Protein AF-A0AAU2K1V7-F1 (afdb_monomer_lite)

Organism: NCBI:txid2903617

pLDDT: mean 83.14, std 9.16, range [49.84, 91.5]

Foldseek 3Di:
DFDWQWWAFPVGDIDTHGLVVCLVCVVVVVVVLVVVVVCVVVVGTPDRPVVNVVSVVVSVVVVVVVCCVVVVPD

Structure (mmCIF, N/CA/C/O backbone):
data_AF-A0AAU2K1V7-F1
#
_entry.id   AF-A0AAU2K1V7-F1
#
loop_
_atom_site.group_PDB
_atom_site.id
_atom_site.type_symbol
_atom_site.label_atom_id
_atom_site.label_alt_id
_atom_site.label_comp_id
_atom_site.label_asym_id
_atom_site.label_entity_id
_atom_site.label_seq_id
_atom_site.pdbx_PDB_ins_code
_atom_site.Cartn_x
_atom_site.Cartn_y
_atom_site.Cartn_z
_atom_site.occupancy
_atom_site.B_iso_or_equiv
_atom_site.auth_seq_id
_atom_site.auth_comp_id
_atom_site.auth_asym_id
_atom_site.auth_atom_id
_atom_site.pdbx_PDB_model_num
ATOM 1 N N . MET A 1 1 ? 16.815 9.477 4.425 1.00 49.84 1 MET A N 1
ATOM 2 C CA . MET A 1 1 ? 15.618 9.402 5.288 1.00 49.84 1 MET A CA 1
ATOM 3 C C . MET A 1 1 ? 14.483 8.807 4.474 1.00 49.84 1 MET A C 1
ATOM 5 O O . MET A 1 1 ? 14.109 9.406 3.473 1.00 49.84 1 MET A O 1
ATOM 9 N N . ALA A 1 2 ? 14.004 7.610 4.815 1.00 61.97 2 ALA A N 1
ATOM 10 C CA . ALA A 1 2 ? 12.810 7.052 4.182 1.00 61.97 2 ALA A CA 1
ATOM 11 C C . ALA A 1 2 ? 11.582 7.556 4.951 1.00 61.97 2 ALA A C 1
ATOM 13 O O . ALA A 1 2 ? 11.477 7.333 6.155 1.00 61.97 2 ALA A O 1
ATOM 14 N N . GLN A 1 3 ? 10.689 8.281 4.278 1.00 75.81 3 GLN A N 1
ATOM 15 C CA . GLN A 1 3 ? 9.431 8.716 4.878 1.00 75.81 3 GLN A CA 1
ATOM 16 C C . GLN A 1 3 ? 8.515 7.500 5.009 1.00 75.81 3 GLN A C 1
ATOM 18 O O . GLN A 1 3 ? 8.127 6.916 3.999 1.00 75.81 3 GLN A O 1
ATOM 23 N N . ARG A 1 4 ? 8.227 7.079 6.241 1.00 86.12 4 ARG A N 1
ATOM 24 C CA . ARG A 1 4 ? 7.433 5.875 6.498 1.00 86.12 4 ARG A CA 1
ATOM 25 C C . ARG A 1 4 ? 5.976 6.094 6.095 1.00 86.12 4 ARG A C 1
ATOM 27 O O . ARG A 1 4 ? 5.411 7.162 6.328 1.00 86.12 4 ARG A O 1
ATOM 34 N N . MET A 1 5 ? 5.389 5.089 5.453 1.00 87.44 5 MET A N 1
ATOM 35 C CA . MET A 1 5 ? 3.977 5.094 5.086 1.00 87.44 5 MET A CA 1
ATOM 36 C C . MET A 1 5 ? 3.161 4.584 6.264 1.00 87.44 5 MET A C 1
ATOM 38 O O . MET A 1 5 ? 3.472 3.526 6.799 1.00 87.44 5 MET A O 1
ATOM 42 N N . ILE A 1 6 ? 2.104 5.307 6.623 1.00 89.81 6 ILE A N 1
ATOM 43 C CA . ILE A 1 6 ? 1.153 4.885 7.649 1.00 89.81 6 ILE A CA 1
ATOM 44 C C . ILE A 1 6 ? -0.187 4.584 6.982 1.00 89.81 6 ILE A C 1
ATOM 46 O O . ILE A 1 6 ? -0.730 5.425 6.260 1.00 89.81 6 ILE A O 1
ATOM 50 N N . LEU A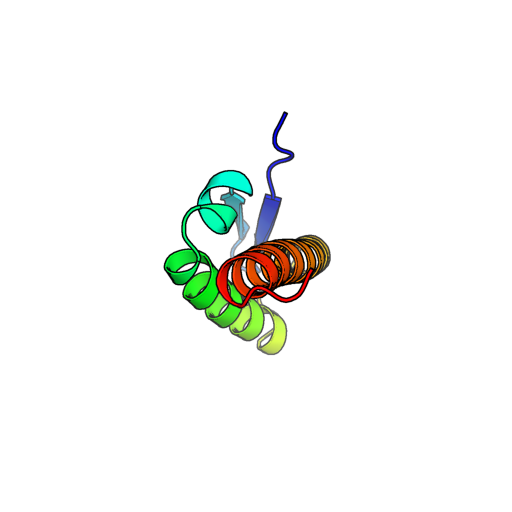 1 7 ? -0.715 3.391 7.240 1.00 88.88 7 LEU A N 1
ATOM 51 C CA . LEU A 1 7 ? -2.065 2.974 6.884 1.00 88.88 7 LEU A CA 1
ATOM 52 C C . LEU A 1 7 ? -2.905 2.812 8.143 1.00 88.88 7 LEU A C 1
ATOM 54 O O . LEU A 1 7 ? -2.403 2.339 9.161 1.00 88.88 7 LEU A O 1
ATOM 58 N N . ARG A 1 8 ? -4.187 3.170 8.054 1.00 91.44 8 ARG A N 1
ATOM 59 C CA . ARG A 1 8 ? -5.154 2.948 9.132 1.00 91.44 8 ARG A CA 1
ATOM 60 C C . ARG A 1 8 ? -6.435 2.348 8.585 1.00 91.44 8 ARG A C 1
ATOM 62 O O . ARG A 1 8 ? -6.928 2.830 7.562 1.00 91.44 8 ARG A O 1
ATOM 69 N N . ASP A 1 9 ? -6.969 1.349 9.274 1.00 88.38 9 ASP A N 1
ATOM 70 C CA . ASP A 1 9 ? -8.243 0.714 8.935 1.00 88.38 9 ASP A CA 1
ATOM 71 C C . ASP A 1 9 ? -9.380 1.074 9.910 1.00 88.38 9 ASP A C 1
ATOM 73 O O . ASP A 1 9 ? -9.189 1.816 10.881 1.00 88.38 9 ASP A O 1
ATOM 77 N N . THR A 1 10 ? -10.579 0.569 9.609 1.00 86.88 10 THR A N 1
ATOM 78 C CA . THR A 1 10 ? -11.801 0.744 10.409 1.00 86.88 10 THR A CA 1
ATOM 79 C C . THR A 1 10 ? -11.764 0.052 11.769 1.00 86.88 10 THR A C 1
ATOM 81 O O . THR A 1 10 ? -12.456 0.505 12.675 1.00 86.88 10 THR A O 1
ATOM 84 N N . GLU A 1 11 ? -10.929 -0.974 11.940 1.00 86.62 11 GLU A N 1
ATOM 85 C CA . GLU A 1 11 ? -10.733 -1.691 13.209 1.00 86.62 11 GLU A CA 1
ATOM 86 C C . GLU A 1 11 ? -9.756 -0.954 14.141 1.00 86.62 11 GLU A C 1
ATOM 88 O O . GLU A 1 11 ? -9.519 -1.360 15.278 1.00 86.62 11 GLU A O 1
ATOM 93 N N . GLY A 1 12 ? -9.181 0.158 13.673 1.00 85.88 12 GLY A N 1
ATOM 94 C CA . GLY A 1 12 ? -8.185 0.924 14.410 1.00 85.88 12 GLY A CA 1
ATOM 95 C C . GLY A 1 12 ? -6.767 0.374 14.270 1.00 85.88 12 GLY A C 1
ATOM 96 O O . GLY A 1 12 ? -5.860 0.910 14.909 1.00 85.88 12 GLY A O 1
ATOM 97 N N . THR A 1 13 ? -6.546 -0.624 13.411 1.00 87.56 13 THR A N 1
ATOM 98 C CA . THR A 1 13 ? -5.206 -1.123 13.101 1.00 87.56 13 THR A CA 1
ATOM 99 C C . THR A 1 13 ? -4.410 -0.027 12.413 1.00 87.56 13 THR A C 1
ATOM 101 O O . THR A 1 13 ? -4.875 0.598 11.456 1.00 87.56 13 THR A O 1
ATOM 104 N N . VAL A 1 14 ? -3.183 0.189 12.884 1.00 89.44 14 VAL A N 1
ATOM 105 C CA . VAL A 1 14 ? -2.218 1.087 12.252 1.00 89.44 14 VAL A CA 1
ATOM 106 C C . VAL A 1 14 ? -1.037 0.262 11.774 1.00 89.44 14 VAL A C 1
ATOM 108 O O . VAL A 1 14 ? -0.402 -0.439 12.558 1.00 89.44 14 VAL A O 1
ATOM 111 N N . VAL A 1 15 ? -0.739 0.358 10.484 1.00 89.19 15 VAL A N 1
ATOM 112 C CA . VAL A 1 15 ? 0.404 -0.318 9.872 1.00 89.19 15 VAL A CA 1
ATOM 113 C C . VAL A 1 15 ? 1.382 0.738 9.388 1.00 89.19 15 VAL A C 1
ATOM 115 O O . VAL A 1 15 ? 1.034 1.595 8.576 1.00 89.19 15 VAL A O 1
ATOM 118 N N . GLU A 1 16 ? 2.611 0.669 9.884 1.00 90.75 16 GLU A N 1
ATOM 119 C CA . GLU A 1 16 ? 3.715 1.523 9.462 1.00 90.75 16 GLU A CA 1
ATOM 120 C C . GLU A 1 16 ? 4.682 0.715 8.595 1.00 90.75 16 GLU A C 1
ATOM 122 O O . GLU A 1 16 ? 5.111 -0.377 8.969 1.00 90.75 16 GLU A O 1
ATOM 127 N N . ILE A 1 17 ? 5.019 1.238 7.419 1.00 87.62 17 ILE A N 1
ATOM 128 C CA . ILE A 1 17 ? 5.801 0.515 6.416 1.00 87.62 17 ILE A CA 1
ATOM 129 C C . ILE A 1 17 ? 6.944 1.388 5.930 1.00 87.62 17 ILE A C 1
ATOM 131 O O . ILE A 1 17 ? 6.750 2.552 5.571 1.00 87.62 17 ILE A O 1
ATOM 135 N N . ASP A 1 18 ? 8.140 0.805 5.865 1.00 88.25 18 ASP A N 1
ATOM 136 C CA . ASP A 1 18 ? 9.268 1.415 5.172 1.00 88.25 18 ASP A CA 1
ATOM 137 C C . ASP A 1 18 ? 9.103 1.240 3.646 1.00 88.25 18 ASP A C 1
ATOM 139 O O . ASP A 1 18 ? 9.153 0.107 3.147 1.00 88.25 18 ASP A O 1
ATOM 143 N N . PRO A 1 19 ? 8.972 2.342 2.877 1.00 83.88 19 PRO A N 1
ATOM 144 C CA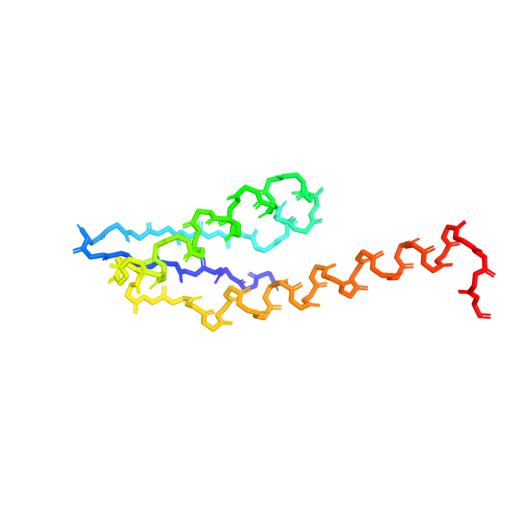 . PRO A 1 19 ? 8.931 2.315 1.414 1.00 83.88 19 PRO A CA 1
ATOM 145 C C . PRO A 1 19 ? 10.045 1.496 0.766 1.00 83.88 19 PRO A C 1
ATOM 147 O O . PRO A 1 19 ? 9.869 0.910 -0.299 1.00 83.88 19 PRO A O 1
ATOM 150 N N . THR A 1 20 ? 11.223 1.494 1.384 1.00 86.75 20 THR A N 1
ATOM 151 C CA . THR A 1 20 ? 12.436 0.886 0.844 1.00 86.75 20 THR A CA 1
ATOM 152 C C . THR A 1 20 ? 12.300 -0.629 0.756 1.00 86.75 20 THR A C 1
ATOM 154 O O . THR A 1 20 ? 12.799 -1.231 -0.195 1.00 86.75 20 THR A O 1
ATOM 157 N N . VAL A 1 21 ? 11.591 -1.248 1.706 1.00 87.31 21 VAL A N 1
ATOM 158 C CA . VAL A 1 21 ? 11.344 -2.697 1.719 1.00 87.31 21 VAL A CA 1
ATOM 159 C C . VAL A 1 21 ? 10.440 -3.096 0.558 1.00 87.31 21 VAL A C 1
ATOM 161 O O . VAL A 1 21 ? 10.718 -4.088 -0.113 1.00 87.31 21 VAL A O 1
ATOM 164 N N . LEU A 1 22 ? 9.406 -2.299 0.281 1.00 87.25 22 LEU A N 1
ATOM 165 C CA . LEU A 1 22 ? 8.469 -2.554 -0.814 1.00 87.25 22 LEU A CA 1
ATOM 166 C C . LEU A 1 22 ? 9.127 -2.358 -2.185 1.00 87.25 22 LEU A C 1
ATOM 168 O O . LEU A 1 22 ? 8.944 -3.184 -3.074 1.00 87.25 22 LEU A O 1
ATOM 172 N N . VAL A 1 23 ? 9.968 -1.328 -2.336 1.00 84.62 23 VAL A N 1
ATOM 173 C CA . VAL A 1 23 ? 10.743 -1.100 -3.571 1.00 84.62 23 VAL A CA 1
ATOM 174 C C . VAL A 1 23 ? 11.738 -2.237 -3.832 1.00 84.62 23 VAL A C 1
ATOM 176 O O . VAL A 1 23 ? 11.893 -2.666 -4.972 1.00 84.62 23 VAL A O 1
ATOM 179 N N . ARG A 1 24 ? 12.410 -2.746 -2.791 1.00 86.38 24 ARG A N 1
ATOM 180 C CA . ARG A 1 24 ? 13.386 -3.844 -2.921 1.00 86.38 24 ARG A CA 1
ATOM 181 C C . ARG A 1 24 ? 12.746 -5.217 -3.122 1.00 86.38 24 ARG A C 1
ATOM 183 O O . ARG A 1 24 ? 13.432 -6.124 -3.577 1.00 86.38 24 ARG A O 1
ATOM 190 N N . ASN A 1 25 ? 11.457 -5.372 -2.814 1.00 87.25 25 ASN A N 1
ATOM 191 C CA . ASN A 1 25 ? 10.737 -6.640 -2.91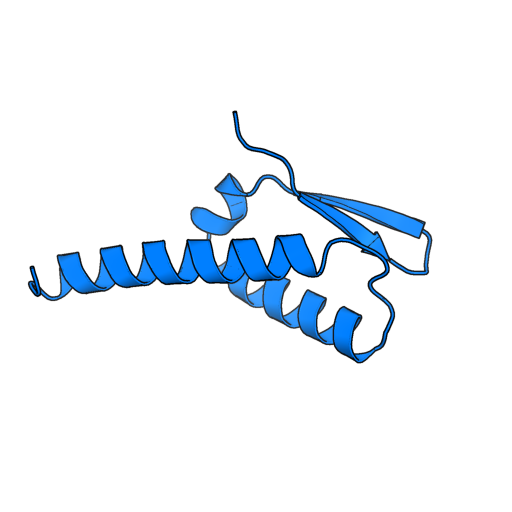6 1.00 87.25 25 ASN A CA 1
ATOM 192 C C . ASN A 1 25 ? 9.444 -6.484 -3.742 1.00 87.25 25 ASN A C 1
ATOM 194 O O . ASN A 1 25 ? 8.348 -6.459 -3.173 1.00 87.25 25 ASN A O 1
ATOM 198 N N . PRO A 1 26 ? 9.526 -6.448 -5.087 1.00 82.75 26 PRO A N 1
ATOM 199 C CA . PRO A 1 26 ? 8.361 -6.225 -5.951 1.00 82.75 26 PRO A CA 1
ATOM 200 C C . PRO A 1 26 ? 7.232 -7.250 -5.769 1.00 82.75 26 PRO A C 1
ATOM 202 O O . PRO A 1 26 ? 6.055 -6.924 -5.910 1.00 82.75 26 PRO A O 1
ATOM 205 N N . ALA A 1 27 ? 7.567 -8.499 -5.425 1.00 86.75 27 ALA A N 1
ATOM 206 C CA . ALA A 1 27 ? 6.571 -9.530 -5.134 1.00 86.75 27 ALA A CA 1
ATOM 207 C C . ALA A 1 27 ? 5.755 -9.217 -3.867 1.00 86.75 27 ALA A C 1
ATOM 209 O O . ALA A 1 27 ? 4.547 -9.450 -3.843 1.00 86.75 27 ALA A O 1
ATOM 210 N N . MET A 1 28 ? 6.405 -8.658 -2.841 1.00 88.88 28 MET A N 1
ATOM 211 C CA . MET A 1 28 ? 5.745 -8.215 -1.613 1.00 88.88 28 MET A CA 1
ATOM 212 C C . MET A 1 28 ? 4.851 -7.008 -1.891 1.00 88.88 28 MET A C 1
ATOM 214 O O . MET A 1 28 ? 3.702 -6.992 -1.458 1.00 88.88 28 MET A O 1
ATOM 218 N N . TRP A 1 29 ? 5.347 -6.047 -2.679 1.00 89.44 29 TRP A N 1
ATOM 219 C CA . TRP A 1 29 ? 4.549 -4.909 -3.130 1.00 89.44 29 TRP A CA 1
ATOM 220 C C . TRP A 1 29 ? 3.271 -5.341 -3.856 1.00 89.44 29 TRP A C 1
ATOM 222 O O . TRP A 1 29 ? 2.204 -4.845 -3.517 1.00 89.44 29 TRP A O 1
ATOM 232 N N . ARG A 1 30 ? 3.345 -6.289 -4.804 1.00 87.62 30 ARG A N 1
ATOM 233 C CA . ARG A 1 30 ? 2.153 -6.725 -5.557 1.00 87.62 30 ARG A CA 1
ATOM 234 C C . ARG A 1 30 ? 1.041 -7.258 -4.658 1.00 87.62 30 ARG A C 1
ATOM 236 O O . ARG A 1 30 ? -0.106 -6.868 -4.838 1.00 87.62 30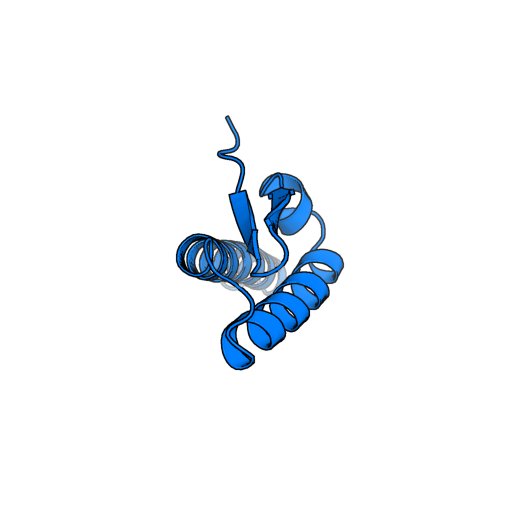 ARG A O 1
ATOM 243 N N . ARG A 1 31 ? 1.382 -8.119 -3.693 1.00 90.94 31 ARG A N 1
ATOM 244 C CA . ARG A 1 31 ? 0.401 -8.648 -2.730 1.00 90.94 31 ARG A CA 1
ATOM 245 C C . ARG A 1 31 ? -0.193 -7.527 -1.883 1.00 90.94 31 ARG A C 1
ATOM 247 O O . ARG A 1 31 ? -1.401 -7.428 -1.728 1.00 90.94 31 ARG A O 1
ATOM 254 N N . PHE A 1 32 ? 0.671 -6.641 -1.401 1.00 90.19 32 PHE A N 1
ATOM 255 C CA . PHE A 1 32 ? 0.264 -5.518 -0.577 1.00 90.19 32 PHE A CA 1
ATOM 256 C C . PHE A 1 32 ? -0.659 -4.523 -1.310 1.00 90.19 32 PHE A C 1
ATOM 258 O O . PHE A 1 32 ? -1.652 -4.076 -0.735 1.00 90.19 32 PHE A O 1
ATOM 265 N N . ASP A 1 33 ? -0.375 -4.194 -2.575 1.00 89.31 33 ASP A N 1
ATOM 266 C CA . ASP A 1 33 ? -1.222 -3.330 -3.415 1.00 89.31 33 ASP A CA 1
ATOM 267 C C . ASP A 1 33 ? -2.587 -3.983 -3.699 1.00 89.31 33 ASP A C 1
ATOM 269 O O . ASP A 1 33 ? -3.622 -3.322 -3.654 1.00 89.31 33 ASP A O 1
ATOM 273 N N . GLU A 1 34 ? -2.629 -5.298 -3.926 1.00 90.81 34 GLU A N 1
ATOM 274 C CA . GLU A 1 34 ? -3.882 -6.034 -4.133 1.00 90.81 34 GLU A CA 1
ATOM 275 C C . GLU A 1 34 ? -4.787 -6.020 -2.888 1.00 90.81 34 GLU A C 1
ATOM 277 O O . GLU A 1 34 ? -5.982 -5.696 -2.978 1.00 90.81 34 GLU A O 1
ATOM 282 N N . ASP A 1 35 ? -4.208 -6.288 -1.717 1.00 89.25 35 ASP A N 1
ATOM 283 C CA . ASP A 1 35 ? -4.921 -6.268 -0.439 1.00 89.25 35 ASP A CA 1
ATOM 284 C C . ASP A 1 35 ? -5.425 -4.857 -0.113 1.00 89.25 35 ASP A C 1
ATOM 286 O O . ASP A 1 35 ? -6.600 -4.661 0.209 1.00 89.25 35 ASP A O 1
ATOM 290 N N . THR A 1 36 ? -4.580 -3.836 -0.281 1.00 89.25 36 THR A N 1
ATOM 291 C CA . THR A 1 36 ? -4.980 -2.447 -0.016 1.00 89.25 36 THR A CA 1
ATOM 292 C C . THR A 1 36 ? -6.022 -1.927 -1.002 1.00 89.25 36 THR A C 1
ATOM 294 O O . THR A 1 36 ? -6.947 -1.229 -0.581 1.00 89.25 36 THR A O 1
ATOM 297 N N . ARG A 1 37 ? -5.975 -2.305 -2.287 1.00 88.81 37 ARG A N 1
ATOM 298 C CA . ARG A 1 37 ? -7.064 -2.017 -3.242 1.00 88.81 37 ARG A CA 1
ATOM 299 C C . ARG A 1 37 ? -8.370 -2.681 -2.833 1.00 88.81 37 ARG A C 1
ATOM 301 O O . ARG A 1 37 ? -9.437 -2.088 -3.006 1.00 88.81 37 ARG A O 1
ATOM 308 N N . THR A 1 38 ? -8.305 -3.896 -2.294 1.00 91.50 38 THR A N 1
ATOM 309 C CA . THR A 1 38 ? -9.481 -4.583 -1.755 1.00 91.50 38 THR A CA 1
ATOM 310 C C . THR A 1 38 ? -10.045 -3.847 -0.544 1.00 91.50 38 THR A C 1
ATOM 312 O O . THR A 1 38 ? -11.253 -3.612 -0.513 1.00 91.50 38 THR A O 1
ATOM 315 N N . SER A 1 39 ? -9.201 -3.391 0.381 1.00 88.94 39 SER A N 1
ATOM 316 C CA . SER A 1 39 ? -9.629 -2.583 1.530 1.00 88.94 39 SER A CA 1
ATOM 317 C C . SER A 1 39 ? -10.223 -1.233 1.120 1.00 88.94 39 SER A C 1
ATOM 319 O O . SER A 1 39 ? -11.258 -0.832 1.642 1.00 88.94 39 SER A O 1
ATOM 321 N N . ILE A 1 40 ? -9.643 -0.551 0.126 1.00 88.19 40 ILE A N 1
ATOM 322 C CA . ILE A 1 40 ? -10.203 0.695 -0.427 1.00 88.19 40 ILE A CA 1
ATOM 323 C C . ILE A 1 40 ? -11.582 0.437 -1.041 1.00 88.19 40 ILE A C 1
ATOM 325 O O . ILE A 1 40 ? -12.532 1.153 -0.740 1.00 88.19 40 ILE A O 1
ATOM 329 N N . ARG A 1 41 ? -11.713 -0.605 -1.872 1.00 89.69 41 ARG A N 1
ATOM 330 C CA . ARG A 1 41 ? -12.983 -0.970 -2.518 1.00 89.69 41 ARG A CA 1
ATOM 331 C C . ARG A 1 41 ? -14.061 -1.352 -1.501 1.00 89.69 41 ARG A C 1
ATOM 333 O O . ARG A 1 41 ? -15.232 -1.086 -1.739 1.00 89.69 41 ARG A O 1
ATOM 340 N N . ARG A 1 42 ? -13.669 -1.975 -0.387 1.00 91.00 42 ARG A N 1
ATOM 341 C CA . ARG A 1 42 ? -14.564 -2.336 0.723 1.00 91.00 42 ARG A CA 1
ATOM 342 C C . ARG A 1 42 ? -14.820 -1.183 1.701 1.00 91.00 42 ARG A C 1
ATOM 344 O O . ARG A 1 42 ? -15.631 -1.348 2.601 1.00 91.00 42 ARG A O 1
ATOM 351 N N . GLY A 1 43 ? -14.147 -0.041 1.540 1.00 88.81 43 GLY A N 1
ATOM 352 C CA . GLY A 1 43 ? -14.264 1.104 2.445 1.00 88.81 43 GLY A CA 1
ATOM 353 C C . GLY A 1 43 ? -13.629 0.888 3.824 1.00 88.81 43 GLY A C 1
ATOM 354 O O . GLY A 1 43 ? -13.915 1.646 4.743 1.00 88.81 43 GLY A O 1
ATOM 355 N N . THR A 1 44 ? -12.775 -0.127 3.983 1.00 91.12 44 THR A N 1
ATOM 356 C CA . THR A 1 44 ? -12.141 -0.465 5.268 1.00 91.12 44 THR A CA 1
ATOM 357 C C . THR A 1 44 ? -10.812 0.253 5.485 1.00 91.12 44 THR A C 1
ATOM 359 O O . THR A 1 44 ? -10.305 0.265 6.601 1.00 91.12 44 THR A O 1
ATOM 362 N N . LEU A 1 45 ? -10.238 0.881 4.451 1.00 88.94 45 LEU A N 1
ATOM 363 C CA . LEU A 1 45 ? -9.042 1.717 4.585 1.00 88.94 45 LEU A CA 1
ATOM 364 C C . LEU A 1 45 ? -9.436 3.178 4.850 1.00 88.94 45 LEU A C 1
ATOM 366 O O . LEU A 1 45 ? -9.928 3.862 3.954 1.00 88.94 45 LEU A O 1
ATOM 370 N N . LEU A 1 46 ? -9.159 3.672 6.057 1.00 85.44 46 LEU A N 1
ATOM 371 C CA . LEU A 1 46 ? -9.485 5.039 6.474 1.00 85.44 46 LEU A CA 1
ATOM 372 C C . LEU A 1 46 ? -8.445 6.067 6.022 1.00 85.44 46 LEU A C 1
ATOM 374 O O . LEU A 1 46 ? -8.788 7.208 5.719 1.00 85.44 46 LEU A O 1
ATOM 378 N N . CYS A 1 47 ? -7.163 5.699 6.013 1.00 84.69 47 CYS A N 1
ATOM 379 C CA . CYS A 1 47 ? -6.061 6.609 5.693 1.00 84.69 47 CYS A CA 1
ATOM 380 C C . CYS A 1 47 ? -4.948 5.896 4.921 1.00 84.69 47 CYS A C 1
ATOM 382 O O . CYS A 1 47 ? -4.734 4.696 5.074 1.00 84.69 47 CYS A O 1
ATOM 384 N N . GLY A 1 48 ? -4.209 6.663 4.115 1.00 85.31 48 GLY A N 1
ATOM 385 C CA . GLY A 1 48 ? -3.026 6.174 3.398 1.00 85.31 48 GLY A CA 1
ATOM 386 C C . GLY A 1 48 ? -3.246 5.826 1.922 1.00 85.31 48 GLY A C 1
ATOM 387 O O . GLY A 1 48 ? -2.279 5.554 1.218 1.00 85.31 48 GLY A O 1
ATOM 388 N N . ALA A 1 49 ? -4.473 5.945 1.399 1.00 87.19 49 ALA A N 1
ATOM 389 C CA . ALA A 1 49 ? -4.771 5.720 -0.023 1.00 87.19 49 ALA A CA 1
ATOM 390 C C . ALA A 1 49 ? -3.915 6.584 -0.974 1.00 87.19 49 ALA A C 1
ATOM 392 O O . ALA A 1 49 ? -3.442 6.104 -2.003 1.00 87.19 49 ALA A O 1
ATOM 393 N N . THR A 1 50 ? -3.669 7.852 -0.632 1.00 87.19 50 THR A N 1
ATOM 394 C CA . THR A 1 50 ? -2.792 8.731 -1.427 1.00 87.19 50 THR A CA 1
ATOM 395 C C . THR A 1 50 ? -1.337 8.268 -1.389 1.00 87.19 50 THR A C 1
ATOM 397 O O . THR A 1 50 ? -0.674 8.254 -2.425 1.00 87.19 50 THR A O 1
ATOM 400 N N . ALA A 1 51 ? -0.849 7.847 -0.219 1.00 86.81 51 ALA A N 1
ATOM 401 C CA . ALA A 1 51 ? 0.510 7.337 -0.068 1.00 86.81 51 ALA A CA 1
ATOM 402 C C . ALA A 1 51 ? 0.709 6.045 -0.881 1.00 86.81 51 ALA A C 1
ATOM 404 O O . ALA A 1 51 ? 1.727 5.897 -1.555 1.00 86.81 51 ALA A O 1
ATOM 405 N N . LEU A 1 52 ? -0.297 5.163 -0.906 1.00 88.19 52 LEU A N 1
ATOM 406 C CA . LEU A 1 52 ? -0.311 3.957 -1.738 1.00 88.19 52 LEU A CA 1
ATOM 407 C C . LEU A 1 52 ? -0.211 4.280 -3.232 1.00 88.19 52 LEU A C 1
ATOM 409 O O . LEU A 1 52 ? 0.633 3.713 -3.922 1.00 88.19 52 LEU A O 1
ATOM 413 N N . ARG A 1 53 ? -0.995 5.246 -3.731 1.00 86.38 53 ARG A N 1
ATOM 414 C CA . ARG A 1 53 ? -0.912 5.676 -5.142 1.00 86.38 53 ARG A CA 1
ATOM 415 C C . ARG A 1 53 ? 0.461 6.245 -5.499 1.00 86.38 53 ARG A C 1
ATOM 417 O O . ARG A 1 53 ? 0.996 5.934 -6.558 1.00 86.38 53 ARG A O 1
ATOM 424 N N . GLN A 1 54 ? 1.042 7.065 -4.622 1.00 86.88 54 GLN A N 1
ATOM 425 C CA . GLN A 1 54 ? 2.390 7.605 -4.834 1.00 86.88 54 GLN A CA 1
ATOM 426 C C . GLN A 1 54 ? 3.448 6.496 -4.854 1.00 86.88 54 GLN A C 1
ATOM 428 O O . GLN A 1 54 ? 4.400 6.557 -5.633 1.00 86.88 54 GLN A O 1
ATOM 433 N N . MET A 1 55 ? 3.275 5.466 -4.026 1.00 86.50 55 MET A N 1
ATOM 434 C CA . MET A 1 55 ? 4.172 4.318 -3.995 1.00 86.50 55 MET A CA 1
ATOM 435 C C . MET A 1 55 ? 4.074 3.462 -5.255 1.00 86.50 55 MET A C 1
ATOM 437 O O . MET A 1 55 ? 5.116 3.126 -5.812 1.00 86.50 55 MET A O 1
ATOM 441 N N . ALA A 1 56 ? 2.858 3.198 -5.741 1.00 85.81 56 ALA A N 1
ATOM 442 C CA . ALA A 1 56 ? 2.628 2.517 -7.014 1.00 85.81 56 ALA A CA 1
ATOM 443 C C . ALA A 1 56 ? 3.371 3.226 -8.153 1.00 85.81 56 ALA A C 1
ATOM 445 O O . ALA A 1 56 ? 4.226 2.630 -8.801 1.00 85.81 56 ALA A O 1
ATOM 446 N N . ALA A 1 57 ? 3.164 4.540 -8.293 1.00 85.50 57 ALA A N 1
ATOM 447 C CA . ALA A 1 57 ? 3.827 5.342 -9.320 1.00 85.50 57 ALA A CA 1
ATOM 448 C C . ALA A 1 57 ? 5.364 5.328 -9.200 1.00 85.50 57 ALA A C 1
ATOM 450 O O . ALA A 1 57 ? 6.079 5.331 -10.205 1.00 85.50 57 ALA A O 1
ATOM 451 N N . ARG A 1 58 ? 5.899 5.314 -7.972 1.00 84.62 58 ARG A N 1
ATOM 452 C CA . ARG A 1 58 ? 7.347 5.228 -7.737 1.00 84.62 58 ARG A CA 1
ATOM 453 C C . ARG A 1 58 ? 7.908 3.868 -8.149 1.00 84.62 58 ARG A C 1
ATOM 455 O O . ARG A 1 58 ? 8.972 3.830 -8.763 1.00 84.62 58 ARG A O 1
ATOM 462 N N . ILE A 1 59 ? 7.225 2.782 -7.798 1.00 82.31 59 ILE A N 1
ATOM 463 C CA . ILE A 1 59 ? 7.655 1.423 -8.135 1.00 82.31 59 ILE A CA 1
ATOM 464 C C . ILE A 1 59 ? 7.553 1.204 -9.642 1.00 82.31 59 ILE A C 1
ATOM 466 O O . ILE A 1 59 ? 8.536 0.768 -10.232 1.00 82.31 59 ILE A O 1
ATOM 470 N N . ASP A 1 60 ? 6.461 1.629 -10.281 1.00 81.75 60 ASP A N 1
ATOM 471 C CA . ASP A 1 60 ? 6.303 1.567 -11.738 1.00 81.75 60 ASP A CA 1
ATOM 472 C C . ASP A 1 60 ? 7.438 2.305 -12.457 1.00 81.75 60 ASP A C 1
ATOM 474 O O . ASP A 1 60 ? 8.003 1.792 -13.422 1.00 81.75 60 ASP A O 1
ATOM 478 N N . ARG A 1 61 ? 7.854 3.476 -11.954 1.00 81.00 61 ARG A N 1
ATOM 479 C CA . ARG A 1 61 ? 8.990 4.225 -12.513 1.00 81.00 61 ARG A CA 1
ATOM 480 C C . ARG A 1 61 ? 10.322 3.484 -12.371 1.00 81.00 61 ARG A C 1
ATOM 482 O O . ARG A 1 61 ? 11.131 3.513 -13.297 1.00 81.00 61 ARG A O 1
ATOM 489 N N . GLU A 1 62 ? 10.579 2.849 -11.232 1.00 78.19 62 GLU A N 1
ATOM 490 C CA . GLU A 1 62 ? 11.818 2.090 -10.998 1.00 78.19 62 GLU A CA 1
ATOM 491 C C . GLU A 1 62 ? 11.838 0.766 -11.774 1.00 78.19 62 GLU A C 1
ATOM 493 O O . GLU A 1 62 ? 12.867 0.396 -12.346 1.00 78.19 62 GLU A O 1
ATOM 498 N N . THR A 1 63 ? 10.695 0.086 -11.878 1.00 72.75 63 THR A N 1
ATOM 499 C CA . THR A 1 63 ? 10.536 -1.0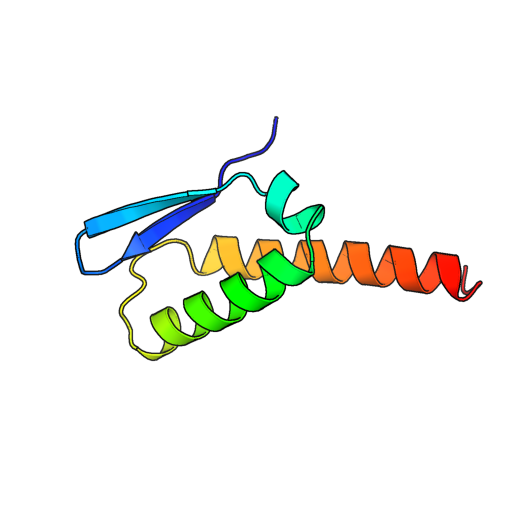90 -12.737 1.00 72.75 63 THR A CA 1
ATOM 500 C C . THR A 1 63 ? 10.718 -0.707 -14.202 1.00 72.75 63 THR A C 1
ATOM 502 O O . THR A 1 63 ? 11.520 -1.342 -14.881 1.00 72.75 63 THR A O 1
ATOM 505 N N . ALA A 1 64 ? 10.086 0.373 -14.673 1.00 72.31 64 ALA A N 1
ATOM 506 C CA . ALA A 1 64 ? 10.274 0.875 -16.031 1.00 72.31 64 ALA A CA 1
ATOM 507 C C . ALA A 1 64 ? 11.750 1.188 -16.307 1.00 72.31 64 ALA A C 1
ATOM 509 O O . ALA A 1 64 ? 12.297 0.699 -17.285 1.00 72.31 64 ALA A O 1
ATOM 510 N N . ARG A 1 65 ? 12.439 1.917 -15.418 1.00 70.94 65 ARG A N 1
ATOM 511 C CA . ARG A 1 65 ? 13.886 2.188 -15.546 1.00 70.94 65 ARG A CA 1
ATOM 512 C C . ARG A 1 65 ? 14.729 0.919 -15.637 1.00 70.94 65 ARG A C 1
ATOM 514 O O . ARG A 1 65 ? 15.698 0.888 -16.390 1.00 70.94 65 ARG A O 1
ATOM 521 N N . THR A 1 66 ? 14.384 -0.104 -14.863 1.00 70.00 66 THR A N 1
ATOM 522 C CA . THR A 1 66 ? 15.097 -1.386 -14.875 1.00 70.00 66 THR A CA 1
ATOM 523 C C . THR A 1 66 ? 14.868 -2.123 -16.191 1.00 70.00 66 THR A C 1
ATOM 525 O O . THR A 1 66 ? 15.827 -2.591 -16.797 1.00 70.00 66 THR A O 1
ATOM 528 N N . VAL A 1 67 ? 13.624 -2.161 -16.673 1.00 70.12 67 VAL A N 1
ATOM 529 C CA . VAL A 1 67 ? 13.274 -2.758 -17.967 1.00 70.12 67 VAL A CA 1
ATOM 530 C C . VAL A 1 67 ? 13.941 -2.002 -19.115 1.00 70.12 67 VAL A C 1
ATOM 532 O O . VAL A 1 67 ? 14.606 -2.637 -19.917 1.00 70.12 67 VAL A O 1
ATOM 535 N N . PHE A 1 68 ? 13.879 -0.666 -19.157 1.00 62.50 68 PHE A N 1
ATOM 536 C CA . PHE A 1 68 ? 14.563 0.148 -20.175 1.00 62.50 68 PHE A CA 1
ATOM 537 C C . PHE A 1 68 ? 16.069 -0.155 -20.236 1.00 62.50 68 PHE A C 1
ATOM 539 O O . PHE A 1 68 ? 16.597 -0.432 -21.313 1.00 62.50 68 PHE A O 1
ATOM 546 N N . LYS A 1 69 ? 16.743 -0.206 -19.077 1.00 65.25 69 LYS A N 1
ATOM 547 C CA . LYS A 1 69 ? 18.166 -0.572 -18.995 1.00 65.25 69 LYS A CA 1
ATOM 548 C C . LYS A 1 69 ? 18.451 -1.994 -19.480 1.00 65.25 69 LYS A C 1
ATOM 550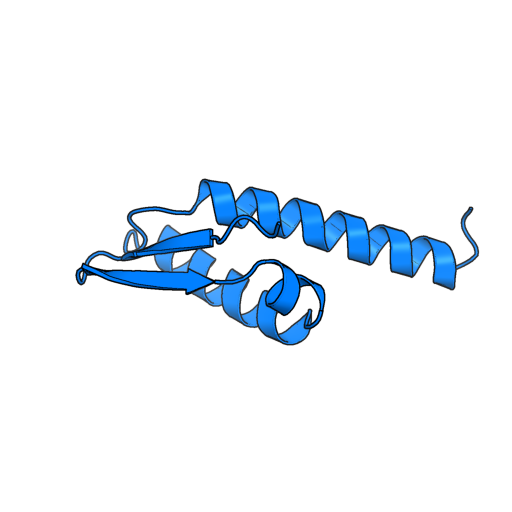 O O . LYS A 1 69 ? 19.425 -2.196 -20.195 1.00 65.25 69 LYS A O 1
ATOM 555 N N . LEU A 1 70 ? 17.637 -2.973 -19.085 1.00 71.38 70 LEU A N 1
ATOM 556 C CA . LEU A 1 70 ? 17.823 -4.374 -19.480 1.00 71.38 70 LEU A CA 1
ATOM 557 C C . LEU A 1 70 ? 17.474 -4.622 -20.954 1.00 71.38 70 LEU A C 1
ATOM 559 O O . LEU A 1 70 ? 18.064 -5.493 -21.581 1.00 71.38 70 LEU A O 1
ATOM 563 N N . SER A 1 71 ? 16.540 -3.852 -21.509 1.00 68.19 71 SER A N 1
ATOM 564 C CA . SER A 1 71 ? 16.106 -3.946 -22.905 1.00 68.19 71 SER A CA 1
ATOM 565 C C . SER A 1 71 ? 16.982 -3.147 -23.875 1.00 68.19 71 SER A C 1
ATOM 567 O O . SER A 1 71 ? 16.715 -3.174 -25.071 1.00 68.19 71 SER A O 1
ATOM 569 N N . GLY A 1 72 ? 18.010 -2.436 -23.393 1.00 61.88 72 GLY A N 1
ATOM 570 C CA . GLY A 1 72 ? 18.910 -1.644 -24.241 1.00 61.88 72 GLY A CA 1
ATOM 571 C C . GLY A 1 72 ? 18.246 -0.431 -24.904 1.00 61.88 72 GLY A C 1
ATOM 572 O O . GLY A 1 72 ? 18.807 0.141 -25.833 1.00 61.88 72 GLY A O 1
ATOM 573 N N . LEU A 1 73 ? 17.059 -0.040 -24.435 1.00 68.31 73 LEU A N 1
ATOM 574 C CA . LEU A 1 73 ? 16.357 1.159 -24.874 1.00 68.31 73 LEU A CA 1
ATOM 575 C C . LEU A 1 73 ? 16.848 2.317 -23.991 1.00 68.31 73 LEU A C 1
ATOM 577 O O . LEU A 1 73 ? 16.401 2.467 -22.852 1.00 68.31 73 LEU A O 1
ATOM 581 N N . HIS A 1 74 ? 17.815 3.089 -24.484 1.00 57.78 74 HIS A N 1
ATOM 582 C CA . HIS A 1 74 ? 18.361 4.275 -23.820 1.00 57.78 74 HIS A CA 1
ATOM 583 C C . HIS A 1 74 ? 18.349 5.459 -24.783 1.00 57.78 74 HIS A C 1
ATOM 585 O O . HIS A 1 74 ? 18.667 5.237 -25.973 1.00 57.78 74 HIS A O 1
#

Secondary structure (DSSP, 8-state):
----EEEEETT--EEEE-HHHHHH-HHHHHHHHHHHHHHHHTT-EEE-HHHHHHHHHHHHHHHHHHHHHHTT--

Sequence (74 aa):
MAQRMILRDTEGTVVEIDPTVLVRNPAMWRRFDEDTRTSIRRGTLLCGATALRQMAARIDRETARTVFKLSGLH

Radius of gyration: 13.98 Å; chains: 1; bounding box: 34×19×39 Å